Protein AF-A0A0D8IZX6-F1 (afdb_monomer_lite)

Radius of gyration: 17.83 Å; chains: 1; bounding box: 42×40×48 Å

pLDDT: mean 89.77, std 14.69, range [31.45, 98.44]

Organism: NCBI:txid1550024

Foldseek 3Di:
DPPPQDDFDWDQPDPVFSKIKGQSDPPPSQKMWIKTWDDDPLKIFMFIDIGGNVVDDLVRLCVLVVVVVQNHQQSVLCVPFPDHFDADPVGGGPCVDPRSDRPNVVSSVSVCVVCGPPPGTDPPGMGNDSVVSSCVVCVVSVNDPPPPPD

Secondary structure (DSSP, 8-state):
-------PPPEEEETTTTEEEEE--TTT--EEEEEEEEEETTEEEEEEEEEEGGGS-HHHHHHHHHHTT--SHHHHHHHH-SSPPPBPTTS-B-TTSTT----HHHHHHHHHHHHTTTTSEEEEEEESSHHHHHHHHHHHHT--------

Structure (mmCIF, N/CA/C/O backbone):
data_AF-A0A0D8IZX6-F1
#
_entry.id   AF-A0A0D8IZX6-F1
#
loop_
_atom_site.group_PDB
_atom_site.id
_atom_site.type_symbol
_atom_site.label_atom_id
_atom_site.label_alt_id
_atom_site.label_comp_id
_atom_site.label_asym_id
_atom_site.label_entity_id
_atom_site.label_seq_id
_atom_site.pdbx_PDB_ins_code
_atom_site.Cartn_x
_atom_site.Cartn_y
_atom_site.Cartn_z
_atom_site.occupancy
_atom_site.B_iso_or_equiv
_atom_site.auth_seq_id
_atom_site.auth_comp_id
_atom_site.auth_asym_id
_atom_site.auth_atom_id
_atom_site.pdbx_PDB_model_num
ATOM 1 N N . MET A 1 1 ? -19.738 11.572 -18.434 1.00 31.45 1 MET A N 1
ATOM 2 C CA . MET A 1 1 ? -19.284 12.482 -17.363 1.00 31.45 1 MET A CA 1
ATOM 3 C C . MET A 1 1 ? -17.876 12.062 -17.004 1.00 31.45 1 MET A C 1
ATOM 5 O O . MET A 1 1 ? -17.711 10.974 -16.476 1.00 31.45 1 MET A O 1
ATOM 9 N N . SER A 1 2 ? -16.869 12.843 -17.381 1.00 38.44 2 SER A N 1
ATOM 10 C CA . SER A 1 2 ? -15.501 12.636 -16.907 1.00 38.44 2 SER A CA 1
ATOM 11 C C . SER A 1 2 ? -15.431 13.164 -15.478 1.00 38.44 2 SER A C 1
ATOM 13 O O . SER A 1 2 ? -15.569 14.372 -15.278 1.00 38.44 2 SER A O 1
ATOM 15 N N . LEU A 1 3 ? -15.281 12.276 -14.493 1.00 38.75 3 LEU A N 1
ATOM 16 C CA . LEU A 1 3 ? -14.854 12.679 -13.157 1.00 38.75 3 LEU A CA 1
ATOM 17 C C . LEU A 1 3 ? -13.492 13.345 -13.324 1.00 38.75 3 LEU A C 1
ATOM 19 O O . LEU A 1 3 ? -12.503 12.707 -13.675 1.00 38.75 3 LEU A O 1
ATOM 23 N N . GLN A 1 4 ? -13.477 14.662 -13.186 1.00 40.84 4 GLN A N 1
ATOM 24 C CA . GLN A 1 4 ? -12.261 15.445 -13.215 1.00 40.84 4 GLN A CA 1
ATOM 25 C C . GLN A 1 4 ? -11.602 15.227 -11.854 1.00 40.84 4 GLN A C 1
ATOM 27 O O . GLN A 1 4 ? -11.932 15.923 -10.897 1.00 40.84 4 GLN A O 1
ATOM 32 N N . ILE A 1 5 ? -10.761 14.191 -11.767 1.00 49.66 5 ILE A N 1
ATOM 33 C CA . ILE A 1 5 ? -9.961 13.864 -10.583 1.00 49.66 5 ILE A CA 1
ATOM 34 C C . ILE A 1 5 ? -9.087 15.089 -10.319 1.00 49.66 5 ILE A C 1
ATOM 36 O O . ILE A 1 5 ? -8.136 15.366 -11.053 1.00 49.66 5 ILE A O 1
ATOM 40 N N . ARG A 1 6 ? -9.479 15.901 -9.336 1.00 48.56 6 ARG A N 1
ATOM 41 C CA . ARG A 1 6 ? -8.623 16.969 -8.837 1.00 48.56 6 ARG A CA 1
ATOM 42 C C . ARG A 1 6 ? -7.507 16.279 -8.060 1.00 48.56 6 ARG A C 1
ATOM 44 O O . ARG A 1 6 ? -7.768 15.424 -7.229 1.00 48.56 6 ARG A O 1
ATOM 51 N N . SER A 1 7 ? -6.279 16.591 -8.453 1.00 51.81 7 SER A N 1
ATOM 52 C CA . SER A 1 7 ? -5.026 16.004 -7.981 1.00 51.81 7 SER A CA 1
ATOM 53 C C . SER A 1 7 ? -4.982 15.811 -6.462 1.00 51.81 7 SER A C 1
ATOM 55 O O . SER A 1 7 ? -4.723 16.768 -5.733 1.00 51.81 7 SER A O 1
ATOM 57 N N . SER A 1 8 ? -5.139 14.576 -5.994 1.00 72.06 8 SER A N 1
ATOM 58 C CA . SER A 1 8 ? -4.678 14.192 -4.666 1.00 72.06 8 SER A CA 1
ATOM 59 C C . SER A 1 8 ? -3.153 14.125 -4.646 1.00 72.06 8 SER A C 1
ATOM 61 O O . SER A 1 8 ? -2.509 13.726 -5.621 1.00 72.06 8 SER A O 1
ATOM 63 N N . LYS A 1 9 ? -2.571 14.613 -3.549 1.00 88.06 9 LYS A N 1
ATOM 64 C CA . LYS A 1 9 ? -1.122 14.708 -3.364 1.00 88.06 9 LYS A CA 1
ATOM 65 C C . LYS A 1 9 ? -0.520 13.303 -3.255 1.00 88.06 9 LYS A C 1
ATOM 67 O O . LYS A 1 9 ? -1.000 12.501 -2.463 1.00 88.06 9 LYS A O 1
ATOM 72 N N . TRP A 1 10 ? 0.543 13.050 -4.014 1.00 94.38 10 TRP A N 1
ATOM 73 C CA . TRP A 1 10 ? 1.378 11.857 -3.869 1.00 94.38 10 TRP A CA 1
ATOM 74 C C . TRP A 1 10 ? 2.233 11.934 -2.601 1.00 94.38 10 TRP A C 1
ATOM 76 O O . TRP A 1 10 ? 2.820 12.981 -2.303 1.00 94.38 10 TRP A O 1
ATOM 86 N N . ILE A 1 11 ? 2.305 10.823 -1.877 1.00 94.25 11 ILE A N 1
ATOM 87 C CA . ILE A 1 11 ? 3.077 10.639 -0.648 1.00 94.25 11 ILE A CA 1
ATOM 88 C C . ILE A 1 11 ? 4.075 9.510 -0.905 1.00 94.25 11 ILE A C 1
ATOM 90 O O . ILE A 1 11 ? 3.667 8.463 -1.392 1.00 94.25 11 ILE A O 1
ATOM 94 N N . LEU A 1 12 ? 5.355 9.738 -0.602 1.00 95.81 12 LEU A N 1
ATOM 95 C CA . LEU A 1 12 ? 6.380 8.693 -0.550 1.00 95.81 12 LEU A CA 1
ATOM 96 C C . LEU A 1 12 ? 6.223 7.944 0.777 1.00 95.81 12 LEU A C 1
ATOM 98 O O . LEU A 1 12 ? 6.337 8.575 1.830 1.00 95.81 12 LEU A O 1
ATOM 102 N N . THR A 1 13 ? 5.910 6.653 0.722 1.00 94.56 13 THR A N 1
ATOM 103 C CA . THR A 1 13 ? 5.647 5.811 1.903 1.00 94.56 13 THR A CA 1
ATOM 104 C C . THR A 1 13 ? 6.831 4.926 2.256 1.00 94.56 13 THR A C 1
ATOM 106 O O . THR A 1 13 ? 7.080 4.703 3.438 1.00 94.56 13 THR A O 1
ATOM 109 N N . ASP A 1 14 ? 7.614 4.523 1.255 1.00 93.69 14 ASP A N 1
ATOM 110 C CA . ASP A 1 14 ? 8.849 3.765 1.433 1.00 93.69 14 ASP A CA 1
ATOM 111 C C . ASP A 1 14 ? 9.907 4.202 0.405 1.00 93.69 14 ASP A C 1
ATOM 113 O O . ASP A 1 14 ? 9.693 4.124 -0.806 1.00 93.69 14 ASP A O 1
ATOM 117 N N . ASP A 1 15 ? 11.047 4.694 0.889 1.00 93.38 15 ASP A N 1
ATOM 118 C CA . ASP A 1 15 ? 12.154 5.178 0.056 1.00 93.38 15 ASP A CA 1
ATOM 119 C C . ASP A 1 15 ? 12.991 4.029 -0.531 1.00 93.38 15 ASP A C 1
ATOM 121 O O . ASP A 1 15 ? 13.525 4.169 -1.634 1.00 93.38 15 ASP A O 1
ATOM 125 N N . ASP A 1 16 ? 13.036 2.868 0.137 1.00 94.25 16 ASP A N 1
ATOM 126 C CA . ASP A 1 16 ? 13.852 1.716 -0.280 1.00 94.25 16 ASP A CA 1
ATOM 127 C C . ASP A 1 16 ? 13.327 1.080 -1.576 1.00 94.25 16 ASP A C 1
ATOM 129 O O . ASP A 1 16 ? 14.088 0.502 -2.360 1.00 94.25 16 ASP A O 1
ATOM 133 N N . CYS A 1 17 ? 12.023 1.208 -1.822 1.00 95.12 17 CYS A N 1
ATOM 134 C CA . CYS A 1 17 ? 11.374 0.762 -3.049 1.00 95.12 17 CYS A CA 1
ATOM 135 C C . CYS A 1 17 ? 10.698 1.897 -3.832 1.00 95.12 17 CYS A C 1
ATOM 137 O O . CYS A 1 17 ? 9.976 1.624 -4.792 1.00 95.12 17 CYS A O 1
ATOM 139 N N . ALA A 1 18 ? 10.936 3.162 -3.470 1.00 96.56 18 ALA A N 1
ATOM 140 C CA . ALA A 1 18 ? 10.315 4.336 -4.085 1.00 96.56 18 ALA A CA 1
ATOM 141 C C . ALA A 1 18 ? 8.795 4.146 -4.226 1.00 96.56 18 ALA A C 1
ATOM 143 O O . ALA A 1 18 ? 8.224 4.295 -5.316 1.00 96.56 18 ALA A O 1
ATOM 144 N N . GLN A 1 19 ? 8.160 3.742 -3.126 1.00 97.50 19 GLN A N 1
ATOM 145 C CA . GLN A 1 19 ? 6.730 3.523 -3.076 1.00 97.50 19 GLN A CA 1
ATOM 146 C C . GLN A 1 19 ? 6.000 4.844 -2.889 1.00 97.50 19 GLN A C 1
ATOM 148 O O . GLN A 1 19 ? 6.238 5.583 -1.936 1.00 97.50 19 GLN A O 1
ATOM 153 N N . TYR A 1 20 ? 5.074 5.126 -3.798 1.00 97.38 20 TYR A N 1
ATOM 154 C CA . TYR A 1 20 ? 4.228 6.304 -3.725 1.00 97.38 20 TYR A CA 1
ATOM 155 C C . TYR A 1 20 ? 2.767 5.905 -3.709 1.00 97.38 20 TYR A C 1
ATOM 157 O O . TYR A 1 20 ? 2.342 5.075 -4.512 1.00 97.38 20 TYR A O 1
ATOM 165 N N . VAL A 1 21 ? 1.985 6.586 -2.878 1.00 96.38 21 VAL A N 1
ATOM 166 C CA . VAL A 1 21 ? 0.532 6.436 -2.811 1.00 96.38 21 VAL A CA 1
ATOM 167 C C . VAL A 1 21 ? -0.160 7.785 -2.946 1.00 96.38 21 VAL A C 1
ATOM 169 O O . VAL A 1 21 ? 0.336 8.823 -2.499 1.00 96.38 21 VAL A O 1
ATOM 172 N N . ARG A 1 22 ? -1.342 7.782 -3.559 1.00 94.44 22 ARG A N 1
ATOM 173 C CA . ARG A 1 22 ? -2.316 8.867 -3.421 1.00 94.44 22 ARG A CA 1
ATOM 174 C C . ARG A 1 22 ? -3.705 8.305 -3.180 1.00 94.44 22 ARG A C 1
ATOM 176 O O . ARG A 1 22 ? -4.085 7.297 -3.771 1.00 94.44 22 ARG A O 1
ATOM 183 N N . ASN A 1 23 ? -4.491 9.002 -2.368 1.00 93.62 23 ASN A N 1
ATOM 184 C CA . ASN A 1 23 ? -5.901 8.683 -2.172 1.00 93.62 23 ASN A CA 1
ATOM 185 C C . ASN A 1 23 ? -6.747 9.338 -3.275 1.00 93.62 23 ASN A C 1
ATOM 187 O O . ASN A 1 23 ? -6.681 10.547 -3.465 1.00 93.62 23 ASN A O 1
ATOM 191 N N . LEU A 1 24 ? -7.521 8.573 -4.033 1.00 90.94 24 LEU A N 1
ATOM 192 C CA . LEU A 1 24 ? -8.391 9.060 -5.108 1.00 90.94 24 LEU A CA 1
ATOM 193 C C . LEU A 1 24 ? -9.828 9.341 -4.651 1.00 90.94 24 LEU A C 1
ATOM 195 O O . LEU A 1 24 ? -10.616 9.889 -5.425 1.00 90.94 24 LEU A O 1
ATOM 199 N N . ASP A 1 25 ? -10.180 8.960 -3.424 1.00 84.25 25 ASP A N 1
ATOM 200 C CA . ASP A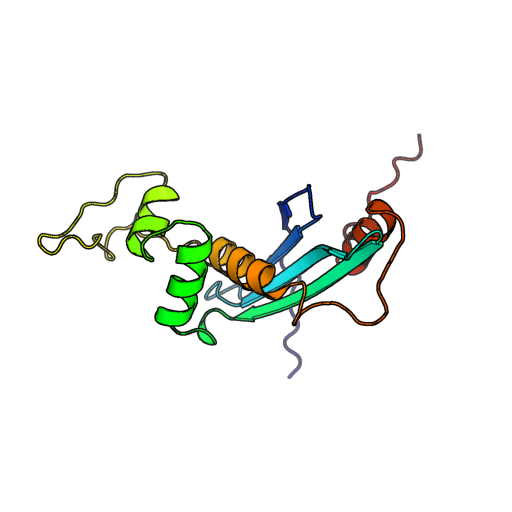 1 25 ? -11.504 9.143 -2.839 1.00 84.25 25 ASP A CA 1
ATOM 201 C C . ASP A 1 25 ? -11.446 10.144 -1.678 1.00 84.25 25 ASP A C 1
ATOM 203 O O . ASP A 1 25 ? -11.258 9.781 -0.520 1.00 84.25 25 ASP A O 1
ATOM 207 N N . GLU A 1 26 ? -11.672 11.423 -1.985 1.00 70.50 26 GLU A N 1
ATOM 208 C CA . GLU A 1 26 ? -11.694 12.506 -0.988 1.00 70.50 26 GLU A CA 1
ATOM 209 C C . GLU A 1 26 ? -12.806 12.356 0.072 1.00 70.50 26 GLU A C 1
ATOM 211 O O . GLU A 1 26 ? -12.788 13.072 1.073 1.00 70.50 26 GLU A O 1
ATOM 216 N N . PHE A 1 27 ? -13.792 11.474 -0.138 1.00 73.12 27 PHE A N 1
ATOM 217 C CA . PHE A 1 27 ? -14.963 11.363 0.733 1.00 73.12 27 PHE A CA 1
ATOM 218 C C . PHE A 1 27 ? -14.900 10.158 1.660 1.00 73.12 27 PHE A C 1
ATOM 220 O O . PHE A 1 27 ? -15.131 10.312 2.858 1.00 73.12 27 PHE A O 1
ATOM 227 N N . LYS A 1 28 ? -14.650 8.960 1.118 1.00 74.31 28 LYS A N 1
ATOM 228 C CA . LYS A 1 28 ? -14.577 7.736 1.932 1.00 74.31 28 LYS A CA 1
ATOM 229 C C . LYS A 1 28 ? -13.150 7.315 2.234 1.00 74.31 28 LYS A C 1
ATOM 231 O O . LYS A 1 28 ? -12.952 6.577 3.187 1.00 74.31 28 LYS A O 1
ATOM 236 N N . GLY A 1 29 ? -12.185 7.768 1.437 1.00 81.88 29 GLY A N 1
ATOM 237 C CA . GLY A 1 29 ? -10.783 7.438 1.626 1.00 81.88 29 GLY A CA 1
ATOM 238 C C . GLY A 1 29 ? -10.418 5.992 1.294 1.00 81.88 29 GLY A C 1
ATOM 239 O O . GLY A 1 29 ? -9.394 5.540 1.780 1.00 81.88 29 GLY A O 1
ATOM 240 N N . ASN A 1 30 ? -11.209 5.279 0.482 1.00 91.69 30 ASN A N 1
ATOM 241 C CA . ASN A 1 30 ? -11.044 3.833 0.260 1.00 91.69 30 ASN A CA 1
ATOM 242 C C . ASN A 1 30 ? -10.433 3.463 -1.099 1.00 91.69 30 ASN A C 1
ATOM 244 O O . ASN A 1 30 ? -10.325 2.277 -1.400 1.00 91.69 30 ASN A O 1
ATOM 248 N N . VAL A 1 31 ? -10.094 4.438 -1.946 1.00 95.12 31 VAL A N 1
ATOM 249 C CA . VAL A 1 31 ? -9.517 4.180 -3.273 1.00 95.12 31 VAL A CA 1
ATOM 250 C C . VAL A 1 31 ? -8.140 4.807 -3.344 1.00 95.12 31 VAL A C 1
ATOM 252 O O . VAL A 1 31 ? -8.001 6.014 -3.175 1.00 95.12 31 VAL A O 1
ATOM 255 N N . PHE A 1 32 ? -7.135 4.000 -3.643 1.00 95.81 32 PHE A N 1
ATOM 256 C CA . PHE A 1 32 ? -5.736 4.392 -3.669 1.00 95.81 32 PHE A CA 1
ATOM 257 C C . PHE A 1 32 ? -5.118 4.056 -5.017 1.00 95.81 32 PHE A C 1
ATOM 259 O O . PHE A 1 32 ? -5.505 3.092 -5.673 1.00 95.81 32 PHE A O 1
ATOM 266 N N . GLU A 1 33 ? -4.148 4.856 -5.430 1.00 97.12 33 GLU A N 1
ATOM 267 C CA . GLU A 1 33 ? -3.263 4.532 -6.542 1.00 97.12 33 GLU A CA 1
ATOM 268 C C . GLU A 1 33 ? -1.845 4.437 -6.011 1.00 97.12 33 GLU A C 1
ATOM 270 O O . GLU A 1 33 ? -1.410 5.342 -5.297 1.00 97.12 33 GLU A O 1
ATOM 275 N N . LEU A 1 34 ? -1.155 3.353 -6.361 1.00 98.00 34 LEU A N 1
ATOM 276 C CA . LEU A 1 34 ? 0.168 3.040 -5.844 1.00 98.00 34 LEU A CA 1
ATOM 277 C C . LEU A 1 34 ? 1.155 2.751 -6.967 1.00 98.00 34 LEU A C 1
ATOM 279 O O . LEU A 1 34 ? 0.815 2.093 -7.952 1.00 98.00 34 LEU A O 1
ATOM 283 N N . TRP A 1 35 ? 2.384 3.216 -6.780 1.00 98.38 35 TRP A N 1
ATOM 284 C CA . TRP A 1 35 ? 3.556 2.873 -7.580 1.00 98.38 35 TRP A CA 1
ATOM 285 C C . TRP A 1 35 ? 4.662 2.366 -6.662 1.00 98.38 35 TRP A C 1
ATOM 287 O O . TRP A 1 35 ? 4.789 2.882 -5.561 1.00 98.38 35 TRP A O 1
ATOM 297 N N . GLN A 1 36 ? 5.479 1.417 -7.117 1.00 98.25 36 GLN A N 1
ATOM 298 C CA . GLN A 1 36 ? 6.752 1.071 -6.467 1.00 98.25 36 GLN A CA 1
ATOM 299 C C . GLN A 1 36 ? 7.755 0.523 -7.484 1.00 98.25 36 GLN A C 1
ATOM 301 O O . GLN A 1 36 ? 7.372 0.031 -8.551 1.00 98.25 36 GLN A O 1
ATOM 306 N N . VAL A 1 37 ? 9.035 0.570 -7.141 1.00 98.19 37 VAL A N 1
ATOM 307 C CA . VAL A 1 37 ? 10.102 -0.188 -7.789 1.00 98.19 37 VAL A CA 1
ATOM 308 C C . VAL A 1 37 ? 10.150 -1.585 -7.182 1.00 98.19 37 VAL A C 1
ATOM 310 O O . VAL A 1 37 ? 10.179 -1.752 -5.970 1.00 98.19 37 VAL A O 1
ATOM 313 N N . CYS A 1 38 ? 10.218 -2.605 -8.031 1.00 97.50 38 CYS A N 1
ATOM 314 C CA . CYS A 1 38 ? 10.376 -3.988 -7.607 1.00 97.50 38 CYS A CA 1
ATOM 315 C C . CYS A 1 38 ? 11.713 -4.547 -8.099 1.00 97.50 38 CYS A C 1
ATOM 317 O O . CYS A 1 38 ? 12.037 -4.448 -9.286 1.00 97.50 38 CYS A O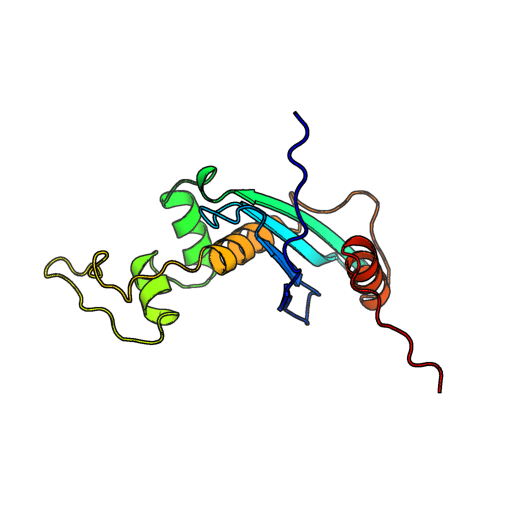 1
ATOM 319 N N . GLY A 1 39 ? 12.462 -5.204 -7.214 1.00 95.50 39 GLY A N 1
ATOM 320 C CA . GLY A 1 39 ? 13.611 -6.016 -7.613 1.00 95.50 39 GLY A CA 1
ATOM 321 C C . GLY A 1 39 ? 13.155 -7.273 -8.360 1.00 95.50 39 GLY A C 1
ATOM 322 O O . GLY A 1 39 ? 12.355 -8.052 -7.846 1.00 95.50 39 GLY A O 1
ATOM 323 N N . VAL A 1 40 ? 13.663 -7.488 -9.574 1.00 92.50 40 VAL A N 1
ATOM 324 C CA . VAL A 1 40 ? 13.367 -8.666 -10.401 1.00 92.50 40 VAL A CA 1
ATOM 325 C C . VAL A 1 40 ? 14.680 -9.256 -10.908 1.00 92.50 40 VAL A C 1
ATOM 327 O O . VAL A 1 40 ? 15.250 -8.777 -11.888 1.00 92.50 40 VAL A O 1
ATOM 330 N N . LEU A 1 41 ? 15.143 -10.331 -10.259 1.00 90.25 41 LEU A N 1
ATOM 331 C CA . LEU A 1 41 ? 16.478 -10.907 -10.481 1.00 90.25 41 LEU A CA 1
ATOM 332 C C . LEU A 1 41 ? 17.568 -9.836 -10.263 1.00 90.25 41 LEU A C 1
ATOM 334 O O . LEU A 1 41 ? 17.617 -9.247 -9.190 1.00 90.25 41 LEU A O 1
ATOM 338 N N . ASP A 1 42 ? 18.397 -9.570 -11.275 1.00 94.44 42 ASP A N 1
ATOM 339 C CA . ASP A 1 42 ? 19.459 -8.553 -11.254 1.00 94.44 42 ASP A CA 1
ATOM 340 C C . ASP A 1 42 ? 19.008 -7.207 -11.868 1.00 94.44 42 ASP A C 1
ATOM 342 O O . ASP A 1 42 ? 19.834 -6.388 -12.270 1.00 94.44 42 ASP A O 1
ATOM 346 N N . MET A 1 43 ? 17.698 -6.997 -12.022 1.00 97.06 43 MET A N 1
ATOM 347 C CA . MET A 1 43 ? 17.102 -5.810 -12.641 1.00 97.06 43 MET A CA 1
ATOM 348 C C . MET A 1 43 ? 16.025 -5.197 -11.741 1.00 97.06 43 MET A C 1
ATOM 350 O O . MET A 1 43 ? 15.600 -5.780 -10.745 1.00 97.06 43 MET A O 1
ATOM 354 N N . PHE A 1 44 ? 15.541 -4.025 -12.138 1.00 98.12 44 PHE A N 1
ATOM 355 C CA . PHE A 1 44 ? 14.498 -3.275 -11.452 1.00 98.12 44 PHE A CA 1
ATOM 356 C C . PHE A 1 44 ? 13.317 -3.067 -12.391 1.00 98.12 44 PHE A C 1
ATOM 358 O O . PHE A 1 44 ? 13.481 -2.541 -13.491 1.00 98.12 44 PHE A O 1
ATOM 365 N N . ALA A 1 45 ? 12.130 -3.486 -11.970 1.00 97.94 45 ALA A N 1
ATOM 366 C CA . ALA A 1 45 ? 10.870 -3.209 -12.646 1.00 97.94 45 ALA A CA 1
ATOM 367 C C . ALA A 1 45 ? 10.060 -2.185 -11.845 1.00 97.94 45 ALA A C 1
ATOM 369 O O . ALA A 1 45 ? 10.437 -1.826 -10.734 1.00 97.94 45 ALA A O 1
ATOM 370 N N . VAL A 1 46 ? 8.939 -1.723 -12.390 1.00 98.25 46 VAL A N 1
ATOM 371 C CA . VAL A 1 46 ? 7.975 -0.909 -11.633 1.00 98.25 46 VAL A CA 1
ATOM 372 C C . VAL A 1 46 ? 6.620 -1.593 -11.614 1.00 98.25 46 VAL A C 1
ATOM 374 O O . VAL A 1 46 ? 6.206 -2.173 -12.623 1.00 98.25 46 VAL A O 1
ATOM 377 N N . ALA A 1 47 ? 5.935 -1.507 -10.482 1.00 98.44 47 ALA A N 1
ATOM 378 C CA . ALA A 1 47 ? 4.558 -1.936 -10.318 1.00 98.44 47 ALA A CA 1
ATOM 379 C C . ALA A 1 47 ? 3.628 -0.724 -10.195 1.00 98.44 47 ALA A C 1
ATOM 381 O O . ALA A 1 47 ? 4.027 0.321 -9.678 1.00 98.44 47 ALA A O 1
ATOM 382 N N . HIS A 1 48 ? 2.396 -0.871 -10.681 1.00 98.38 48 HIS A N 1
ATOM 383 C CA . HIS A 1 48 ? 1.344 0.143 -10.619 1.00 98.38 48 HIS A CA 1
ATOM 384 C C . HIS A 1 48 ? -0.014 -0.514 -10.405 1.00 98.38 48 HIS A C 1
ATOM 386 O O . HIS A 1 48 ? -0.371 -1.432 -11.144 1.00 98.38 48 HIS A O 1
ATOM 392 N N . ALA A 1 49 ? -0.782 -0.027 -9.434 1.00 97.81 49 ALA A N 1
ATOM 393 C CA . ALA A 1 49 ? -2.124 -0.531 -9.172 1.00 97.81 49 ALA A CA 1
ATOM 394 C C . ALA A 1 49 ? -3.079 0.561 -8.685 1.00 97.81 49 ALA A C 1
ATOM 396 O O . ALA A 1 49 ? -2.672 1.575 -8.117 1.00 97.81 49 ALA A O 1
ATOM 397 N N . PHE A 1 50 ? -4.372 0.294 -8.869 1.00 96.44 50 PHE A N 1
ATOM 398 C CA . PHE A 1 50 ? -5.450 0.976 -8.165 1.00 96.44 50 PHE A CA 1
ATOM 399 C C . PHE A 1 50 ? -6.060 -0.013 -7.175 1.00 96.44 50 PHE A C 1
ATOM 401 O O . PHE A 1 50 ? -6.523 -1.077 -7.584 1.00 96.44 50 PHE A O 1
ATOM 408 N N . ILE A 1 51 ? -6.068 0.336 -5.893 1.00 96.62 51 ILE A N 1
ATOM 409 C CA . ILE A 1 51 ? -6.619 -0.486 -4.817 1.00 96.62 51 ILE A CA 1
ATOM 410 C C . ILE A 1 51 ? -7.876 0.199 -4.300 1.00 96.62 51 ILE A C 1
ATOM 412 O O . ILE A 1 51 ? -7.817 1.303 -3.769 1.00 96.62 51 ILE A O 1
ATOM 416 N N . ASN A 1 52 ? -9.023 -0.448 -4.459 1.00 96.00 52 ASN A N 1
ATOM 417 C CA . ASN A 1 52 ? -10.261 -0.048 -3.806 1.00 96.00 52 ASN A CA 1
ATOM 418 C C . ASN A 1 52 ? -10.540 -1.048 -2.687 1.00 96.00 52 ASN A C 1
ATOM 420 O O . ASN A 1 52 ? -10.817 -2.209 -2.964 1.00 96.00 52 ASN A O 1
ATOM 424 N N . ILE A 1 53 ? -10.491 -0.593 -1.436 1.00 95.81 53 ILE A N 1
ATOM 425 C CA . ILE A 1 53 ? -10.669 -1.446 -0.250 1.00 95.81 53 ILE A CA 1
ATOM 426 C C . ILE A 1 53 ? -11.983 -2.232 -0.310 1.00 95.81 53 ILE A C 1
ATOM 428 O O . ILE A 1 53 ? -12.038 -3.376 0.117 1.00 95.81 53 ILE A O 1
ATOM 432 N N . ASN A 1 54 ? -13.036 -1.659 -0.902 1.00 94.88 54 ASN A N 1
ATOM 433 C CA . ASN A 1 54 ? -14.338 -2.325 -0.983 1.00 94.88 54 ASN A CA 1
ATOM 434 C C . ASN A 1 54 ? -14.368 -3.519 -1.958 1.00 94.88 54 ASN A C 1
ATOM 436 O O . ASN A 1 54 ? -15.380 -4.216 -2.008 1.00 94.88 54 ASN A O 1
ATOM 440 N N . ASP A 1 55 ? -13.312 -3.717 -2.752 1.00 95.75 55 ASP A N 1
ATOM 441 C CA . ASP A 1 55 ? -13.179 -4.871 -3.645 1.00 95.75 55 ASP A CA 1
ATOM 442 C C . ASP A 1 55 ? -12.584 -6.095 -2.921 1.00 95.75 55 ASP A C 1
ATOM 444 O O . ASP A 1 55 ? -12.530 -7.170 -3.515 1.00 95.75 55 ASP A O 1
ATOM 448 N N . TYR A 1 56 ? -12.192 -5.942 -1.649 1.00 95.56 56 TYR A N 1
ATOM 449 C CA . TYR A 1 56 ? -11.635 -6.989 -0.795 1.00 95.56 56 TYR A CA 1
ATOM 450 C C . TYR A 1 56 ? -12.598 -7.315 0.348 1.00 95.56 56 TYR A C 1
ATOM 452 O O . TYR A 1 56 ? -13.217 -6.433 0.951 1.00 95.56 56 TYR A O 1
ATOM 460 N N . SER A 1 57 ? -12.735 -8.601 0.646 1.00 96.12 57 SER A N 1
ATOM 461 C CA . SER A 1 57 ? -13.420 -9.083 1.845 1.00 96.12 57 SER A CA 1
ATOM 462 C C . SER A 1 57 ? -12.569 -8.880 3.105 1.00 96.12 57 SER A C 1
ATOM 464 O O . SER A 1 57 ? -11.357 -8.693 3.022 1.00 96.12 57 SER A O 1
ATOM 466 N N . GLU A 1 58 ? -13.201 -8.923 4.285 1.00 92.94 58 GLU A N 1
ATOM 467 C CA . GLU A 1 58 ? -12.481 -8.865 5.571 1.00 92.94 58 GLU A CA 1
ATOM 468 C C . GLU A 1 58 ? -11.473 -10.022 5.678 1.00 92.94 58 GLU A C 1
ATOM 470 O O . GLU A 1 58 ? -10.329 -9.771 6.032 1.00 92.94 58 GLU A O 1
ATOM 475 N N . ASP A 1 59 ? -11.844 -11.231 5.238 1.00 95.44 59 ASP A N 1
ATOM 476 C CA . ASP A 1 59 ? -10.951 -12.400 5.197 1.00 95.44 59 ASP A CA 1
ATOM 477 C C . ASP A 1 59 ? -9.709 -12.159 4.312 1.00 95.44 59 ASP A C 1
ATOM 479 O O . ASP A 1 59 ? -8.594 -12.467 4.716 1.00 95.44 59 ASP A O 1
ATOM 483 N N . GLU A 1 60 ? -9.869 -11.563 3.121 1.00 95.69 60 GLU A N 1
ATOM 484 C CA . GLU A 1 60 ? -8.733 -11.241 2.235 1.00 95.69 60 GLU A CA 1
ATOM 485 C C . GLU A 1 60 ? -7.817 -10.162 2.830 1.00 95.69 60 GLU A C 1
ATOM 487 O O . GLU A 1 60 ? -6.602 -10.199 2.633 1.00 95.69 60 GLU A O 1
ATOM 492 N N . ILE A 1 61 ? -8.388 -9.196 3.556 1.00 96.75 61 ILE A N 1
ATOM 493 C CA . ILE A 1 61 ? -7.612 -8.184 4.277 1.00 96.75 61 ILE A CA 1
ATOM 494 C C . ILE A 1 61 ? -6.848 -8.840 5.432 1.00 96.75 61 ILE A C 1
ATOM 496 O O . ILE A 1 61 ? -5.662 -8.566 5.603 1.00 96.75 61 ILE A O 1
ATOM 500 N N . GLU A 1 62 ? -7.491 -9.717 6.204 1.00 95.81 62 GLU A N 1
ATOM 501 C CA . GLU A 1 62 ? -6.849 -10.434 7.309 1.00 95.81 62 GLU A CA 1
ATOM 502 C C . GLU A 1 62 ? -5.729 -11.365 6.831 1.00 95.81 62 GLU A C 1
ATOM 504 O O . GLU A 1 62 ? -4.658 -11.360 7.435 1.00 95.81 62 GLU A O 1
ATOM 509 N N . ASP A 1 63 ? -5.915 -12.074 5.714 1.00 96.00 63 ASP A N 1
ATOM 510 C CA . ASP A 1 63 ? -4.869 -12.901 5.098 1.00 96.00 63 ASP A CA 1
ATOM 511 C C . ASP A 1 63 ? -3.609 -12.072 4.790 1.00 96.00 63 ASP A C 1
ATOM 513 O O . ASP A 1 63 ? -2.480 -12.521 5.017 1.00 96.00 63 ASP A O 1
ATOM 517 N N . VAL A 1 64 ? -3.786 -10.839 4.300 1.00 96.69 64 VAL A N 1
ATOM 518 C CA . VAL A 1 64 ? -2.666 -9.917 4.074 1.00 96.69 64 VAL A CA 1
ATOM 519 C C . VAL A 1 64 ? -2.058 -9.449 5.388 1.00 96.69 64 VAL A C 1
ATOM 521 O O . VAL A 1 64 ? -0.841 -9.506 5.537 1.00 96.69 64 VAL A O 1
ATOM 524 N N . LEU A 1 65 ? -2.869 -9.057 6.368 1.00 97.19 65 LEU A N 1
ATOM 525 C CA . LEU A 1 65 ? -2.388 -8.661 7.694 1.00 97.19 65 LEU A CA 1
ATOM 526 C C . LEU A 1 65 ? -1.548 -9.769 8.363 1.00 97.19 65 LEU A C 1
ATOM 528 O O . LEU A 1 65 ? -0.503 -9.469 8.949 1.00 97.19 65 LEU A O 1
ATOM 532 N N . HIS A 1 66 ? -1.913 -11.047 8.193 1.00 96.62 66 HIS A N 1
ATOM 533 C CA . HIS A 1 66 ? -1.128 -12.185 8.690 1.00 96.62 66 HIS A CA 1
ATOM 534 C C . HIS A 1 66 ? 0.271 -12.259 8.070 1.00 96.62 66 HIS A C 1
ATOM 536 O O . HIS A 1 66 ? 1.220 -12.612 8.777 1.00 96.62 66 HIS A O 1
ATOM 542 N N . TYR A 1 67 ? 0.448 -11.903 6.790 1.00 95.00 67 TYR A N 1
ATOM 543 C CA . TYR A 1 67 ? 1.786 -11.835 6.178 1.00 95.00 67 TYR A CA 1
ATOM 544 C C . TYR A 1 67 ? 2.687 -10.799 6.858 1.00 95.00 67 TYR A C 1
ATOM 546 O O . TYR A 1 67 ? 3.903 -10.993 6.916 1.00 95.00 67 TYR A O 1
ATOM 554 N N . TYR A 1 68 ? 2.090 -9.755 7.432 1.00 95.50 68 TYR A N 1
ATOM 555 C CA . TYR A 1 68 ? 2.774 -8.704 8.185 1.00 95.50 68 TYR A CA 1
ATOM 556 C C . TYR A 1 68 ? 2.758 -8.949 9.703 1.00 95.50 68 TYR A C 1
ATOM 558 O O . TYR A 1 68 ? 3.135 -8.074 10.473 1.00 95.50 68 TYR A O 1
ATOM 566 N N . SER A 1 69 ? 2.436 -10.173 10.141 1.00 95.94 69 SER A N 1
ATOM 567 C CA . SER A 1 69 ? 2.443 -10.617 11.547 1.00 95.94 69 SER A CA 1
ATOM 568 C C . SER A 1 69 ? 1.365 -10.013 12.456 1.00 95.94 69 SER A C 1
ATOM 570 O O . SER A 1 69 ? 1.440 -10.210 13.667 1.00 95.94 69 SER A O 1
ATOM 572 N N . TYR A 1 70 ? 0.350 -9.358 11.894 1.00 96.50 70 TYR A N 1
ATOM 573 C CA . TYR A 1 70 ? -0.837 -8.933 12.638 1.00 96.50 70 TYR A CA 1
ATOM 574 C C . TYR A 1 70 ? -1.822 -10.087 12.753 1.00 96.50 70 TYR A C 1
ATOM 576 O O . TYR A 1 70 ? -2.102 -10.730 11.750 1.00 96.50 70 TYR A O 1
ATOM 584 N N . GLU A 1 71 ? -2.385 -10.350 13.934 1.00 93.50 71 GLU A N 1
ATOM 585 C CA . GLU A 1 71 ? -3.312 -11.484 14.113 1.00 93.50 71 GLU A CA 1
ATOM 586 C C . GLU A 1 71 ? -4.679 -11.279 13.439 1.00 93.50 71 GLU A C 1
ATOM 588 O O . GLU A 1 71 ? -5.340 -12.254 13.080 1.00 93.50 71 GLU A O 1
ATOM 593 N N . ASN A 1 72 ? -5.141 -10.033 13.342 1.00 93.81 72 ASN A N 1
ATOM 594 C CA . ASN A 1 72 ? -6.421 -9.618 12.759 1.00 93.81 72 ASN A CA 1
ATOM 595 C C . ASN A 1 72 ? -6.481 -8.081 12.686 1.00 93.81 72 ASN A C 1
ATOM 597 O O . ASN A 1 72 ? -5.554 -7.385 13.110 1.00 93.81 72 ASN A O 1
ATOM 601 N N . LEU A 1 73 ? -7.603 -7.539 12.203 1.00 94.88 73 LEU A N 1
ATOM 602 C CA . LEU A 1 73 ? -7.800 -6.092 12.088 1.00 94.88 73 LEU A CA 1
ATOM 603 C C . LEU A 1 73 ? -7.723 -5.349 13.435 1.00 94.88 73 LEU A C 1
ATOM 605 O O . LEU A 1 73 ? -7.224 -4.228 13.490 1.00 94.88 73 LEU A O 1
ATOM 609 N N . ASP A 1 74 ? -8.199 -5.950 14.527 1.00 95.25 74 ASP A N 1
ATOM 610 C CA . ASP A 1 74 ? -8.162 -5.316 15.849 1.00 95.25 74 ASP A CA 1
ATOM 611 C C . ASP A 1 74 ? -6.725 -5.222 16.393 1.00 95.25 74 ASP A C 1
ATOM 613 O O . ASP A 1 74 ? -6.378 -4.237 17.045 1.00 95.25 74 ASP A O 1
ATOM 617 N N . ASP A 1 75 ? -5.892 -6.230 16.133 1.00 95.31 75 ASP A N 1
ATOM 618 C CA . ASP A 1 75 ? -4.467 -6.225 16.478 1.00 95.31 75 ASP A CA 1
ATOM 619 C C . ASP A 1 75 ? -3.710 -5.142 15.699 1.00 95.31 75 ASP A C 1
ATOM 621 O O . ASP A 1 75 ? -3.058 -4.288 16.303 1.00 95.31 75 ASP A O 1
ATOM 625 N N . PHE A 1 76 ? -3.930 -5.090 14.380 1.00 96.50 76 PHE A N 1
ATOM 626 C CA . PHE A 1 76 ? -3.414 -4.030 13.517 1.00 96.50 76 PHE A CA 1
ATOM 627 C C . PHE A 1 76 ? -3.789 -2.642 14.049 1.00 96.50 76 PHE A C 1
ATOM 629 O O . PHE A 1 76 ? -2.904 -1.850 14.367 1.00 96.50 76 PHE A O 1
ATOM 636 N N . VAL A 1 77 ? -5.090 -2.366 14.229 1.00 95.94 77 VAL A N 1
ATOM 637 C CA . VAL A 1 77 ? -5.587 -1.068 14.720 1.00 95.94 77 VAL A CA 1
ATOM 638 C C . VAL A 1 77 ? -4.987 -0.712 16.082 1.00 95.94 77 VAL A C 1
ATOM 640 O O . VAL A 1 77 ? -4.655 0.450 16.319 1.00 95.94 77 VAL A O 1
ATOM 643 N N . GLN A 1 78 ? -4.821 -1.681 16.990 1.00 95.38 78 GLN A N 1
ATOM 644 C CA . GLN A 1 78 ? -4.196 -1.409 18.282 1.00 95.38 78 GLN A CA 1
ATOM 645 C C . GLN A 1 78 ? -2.722 -1.011 18.142 1.00 95.38 78 GLN A C 1
ATOM 647 O O . GLN A 1 78 ? -2.288 -0.109 18.861 1.00 95.38 78 GLN A O 1
ATOM 652 N N . GLU A 1 79 ? -1.954 -1.677 17.281 1.00 94.88 79 GLU A N 1
ATOM 653 C CA . GLU A 1 79 ? -0.519 -1.420 17.134 1.00 94.88 79 GLU A CA 1
ATOM 654 C C . GLU A 1 79 ? -0.237 -0.044 16.525 1.00 94.88 79 GLU A C 1
ATOM 656 O O . GLU A 1 79 ? 0.650 0.673 16.994 1.00 94.88 79 GLU A O 1
ATOM 661 N N . ILE A 1 80 ? -1.025 0.354 15.525 1.00 92.06 80 ILE A N 1
ATOM 662 C CA . ILE A 1 80 ? -0.838 1.635 14.834 1.00 92.06 80 ILE A CA 1
ATOM 663 C C . ILE A 1 80 ? -1.459 2.823 15.579 1.00 92.06 80 ILE A C 1
ATOM 665 O O . ILE A 1 80 ? -1.097 3.977 15.336 1.00 92.06 80 ILE A O 1
ATOM 669 N N . SER A 1 81 ? -2.413 2.568 16.478 1.00 91.81 81 SER A N 1
ATOM 670 C CA . SER A 1 81 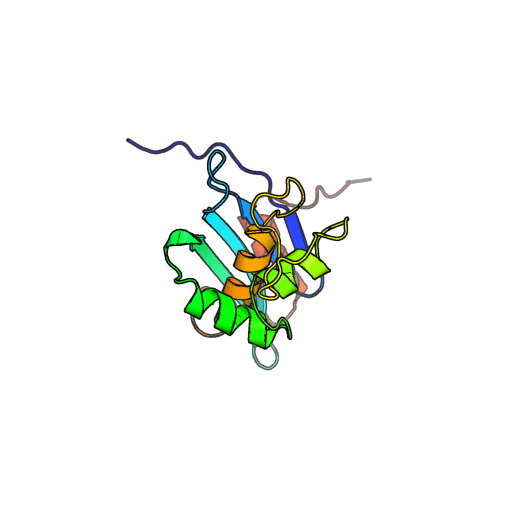? -3.121 3.632 17.180 1.00 91.81 81 SER A CA 1
ATOM 671 C C . SER A 1 81 ? -2.182 4.372 18.145 1.00 91.81 81 SER A C 1
ATOM 673 O O . SER A 1 81 ? -1.490 3.748 18.953 1.00 91.81 81 SER A O 1
ATOM 675 N N . PRO A 1 82 ? -2.220 5.719 18.184 1.00 88.94 82 PRO A N 1
ATOM 676 C CA . PRO A 1 82 ? -1.447 6.500 19.152 1.00 88.94 82 PRO A CA 1
ATOM 677 C C . PRO A 1 82 ? -1.968 6.352 20.592 1.00 88.94 82 PRO A C 1
ATOM 679 O O . PRO A 1 82 ? -1.359 6.873 21.530 1.00 88.94 82 PRO A O 1
ATOM 682 N N . ALA A 1 83 ? -3.114 5.692 20.781 1.00 91.62 83 ALA A N 1
ATOM 683 C CA . ALA A 1 83 ? -3.745 5.478 22.073 1.00 91.62 83 ALA A CA 1
ATOM 684 C C . ALA A 1 83 ? -4.220 4.031 22.244 1.00 91.62 83 ALA A C 1
ATOM 686 O O . ALA A 1 83 ? -4.665 3.369 21.306 1.00 91.62 83 ALA A O 1
ATOM 687 N N . THR A 1 84 ? -4.195 3.549 23.485 1.00 93.38 84 THR A N 1
ATOM 688 C CA . THR A 1 84 ? -4.805 2.264 23.834 1.00 93.38 84 THR A CA 1
ATOM 689 C C . THR A 1 84 ? -6.316 2.319 23.622 1.00 93.38 84 THR A C 1
ATOM 691 O O . THR A 1 84 ? -6.973 3.268 24.058 1.00 93.38 84 THR A O 1
ATOM 694 N N . ILE A 1 85 ? -6.863 1.295 22.970 1.00 95.62 85 ILE A N 1
ATOM 695 C CA . ILE A 1 85 ? -8.298 1.117 22.770 1.00 95.62 85 ILE A CA 1
ATOM 696 C C . ILE A 1 85 ? -8.750 0.032 23.747 1.00 95.62 85 ILE A C 1
ATOM 698 O O . ILE A 1 85 ? -8.098 -0.999 23.905 1.00 95.62 85 ILE A O 1
ATOM 702 N N . GLU A 1 86 ? -9.841 0.277 24.468 1.00 94.75 86 GLU A N 1
ATOM 703 C CA . GLU A 1 86 ? -10.333 -0.701 25.436 1.00 94.75 86 GLU A CA 1
ATOM 704 C C . GLU A 1 86 ? -10.813 -1.972 24.727 1.00 94.75 86 GLU A C 1
ATOM 706 O O . GLU A 1 86 ? -11.434 -1.916 23.664 1.00 94.75 86 GLU A O 1
ATOM 711 N N . ARG A 1 87 ? -10.538 -3.129 25.337 1.00 94.19 87 ARG A N 1
ATOM 712 C CA . ARG A 1 87 ? -11.082 -4.413 24.888 1.00 94.19 87 ARG A CA 1
ATOM 713 C C . ARG A 1 87 ? -12.419 -4.690 25.565 1.00 94.19 87 ARG A C 1
ATOM 715 O O . ARG A 1 87 ? -12.573 -4.500 26.773 1.00 94.19 87 ARG A O 1
ATOM 722 N N . LYS A 1 88 ? -13.373 -5.185 24.781 1.00 94.25 88 LYS A N 1
ATOM 723 C CA . LYS A 1 88 ? -14.654 -5.718 25.244 1.00 94.25 88 LYS A CA 1
ATOM 724 C C . LYS A 1 88 ? -14.447 -7.059 25.953 1.00 94.25 88 LYS A C 1
ATOM 726 O O . LYS A 1 88 ? -13.377 -7.665 25.913 1.00 94.25 88 LYS A O 1
ATOM 731 N N . ALA A 1 89 ? -15.491 -7.533 26.632 1.00 94.06 89 ALA A N 1
ATOM 732 C CA . ALA A 1 89 ? -15.442 -8.778 27.403 1.00 94.06 89 ALA A CA 1
ATOM 733 C C . ALA A 1 89 ? -15.197 -10.037 26.545 1.00 94.06 89 ALA A C 1
ATOM 735 O O . ALA A 1 89 ? -14.753 -11.052 27.075 1.00 94.06 89 ALA A O 1
ATOM 736 N N . ASP A 1 90 ? -15.493 -9.975 25.246 1.00 93.12 90 ASP A N 1
ATOM 737 C CA . ASP A 1 90 ? -15.228 -11.019 24.248 1.00 93.12 90 ASP A CA 1
ATOM 738 C C . ASP A 1 90 ? -13.807 -10.952 23.656 1.00 93.12 90 ASP A C 1
ATOM 740 O O . ASP A 1 90 ? -13.429 -11.828 22.884 1.00 93.12 90 ASP A O 1
ATOM 744 N N . GLY A 1 91 ? -13.003 -9.960 24.053 1.00 90.12 91 GLY A N 1
ATOM 745 C CA . GLY A 1 91 ? -11.613 -9.789 23.637 1.00 90.12 91 GLY A CA 1
ATOM 746 C C . GLY A 1 91 ? -11.410 -8.863 22.436 1.00 90.12 91 GLY A C 1
ATOM 747 O O . GLY A 1 91 ? -10.267 -8.459 22.203 1.00 90.12 91 GLY A O 1
ATOM 748 N N . THR A 1 92 ? -12.469 -8.469 21.719 1.00 94.19 92 THR A N 1
ATOM 749 C CA . THR A 1 92 ? -12.357 -7.527 20.592 1.00 94.19 92 THR A CA 1
ATOM 750 C C . THR A 1 92 ? -12.081 -6.116 21.098 1.00 94.19 92 THR A C 1
ATOM 752 O O . THR A 1 92 ? -12.410 -5.775 22.237 1.00 94.19 92 THR A O 1
ATOM 755 N N . LEU A 1 93 ? -11.520 -5.254 20.259 1.00 95.00 93 LEU A N 1
ATOM 756 C CA . LEU A 1 93 ? -11.459 -3.828 20.557 1.00 95.00 93 LEU A CA 1
ATOM 757 C C . LEU A 1 93 ? -12.859 -3.204 20.566 1.00 95.00 93 LEU A C 1
ATOM 759 O O . LEU A 1 93 ? -13.800 -3.667 19.904 1.00 95.00 93 LEU A O 1
ATOM 763 N N . ASP A 1 94 ? -13.005 -2.107 21.304 1.00 94.81 94 ASP A N 1
ATOM 764 C CA . ASP A 1 94 ? -14.170 -1.253 21.167 1.00 94.81 94 ASP A CA 1
ATOM 765 C C . ASP A 1 94 ? -14.122 -0.454 19.861 1.00 94.81 94 ASP A C 1
ATOM 767 O O . ASP A 1 94 ? -13.597 0.656 19.808 1.00 94.81 94 ASP A O 1
ATOM 771 N N . ARG A 1 95 ? -14.705 -1.032 18.804 1.00 93.31 95 ARG A N 1
ATOM 772 C CA . ARG A 1 95 ? -14.809 -0.416 17.472 1.00 93.31 95 ARG A CA 1
ATOM 773 C C . ARG A 1 95 ? -15.611 0.897 17.432 1.00 93.31 95 ARG A C 1
ATOM 775 O O . ARG A 1 95 ? -15.525 1.618 16.448 1.00 93.31 95 ARG A O 1
ATOM 782 N N . GLU A 1 96 ? -16.363 1.226 18.487 1.00 93.50 96 GLU A N 1
ATOM 783 C CA . GLU A 1 96 ? -17.065 2.516 18.618 1.00 93.50 96 GLU A CA 1
ATOM 784 C C . GLU A 1 96 ? -16.178 3.611 19.240 1.00 93.50 96 GLU A C 1
ATOM 786 O O . GLU A 1 96 ? -16.571 4.779 19.315 1.00 93.50 96 GLU A O 1
ATOM 791 N N . SER A 1 97 ? -14.981 3.248 19.710 1.00 92.75 97 SER A N 1
ATOM 792 C CA . SER A 1 97 ? -14.015 4.196 20.252 1.00 92.75 97 SER A CA 1
ATOM 793 C C . SER A 1 97 ? -13.613 5.216 19.184 1.00 92.75 97 SER A C 1
ATOM 795 O O . SER A 1 97 ? -13.301 4.829 18.058 1.00 92.75 97 SER A O 1
ATOM 797 N N . PRO A 1 98 ? -13.489 6.512 19.527 1.00 91.38 98 PRO A N 1
ATOM 798 C CA . PRO A 1 98 ? -12.960 7.511 18.597 1.00 91.38 98 PRO A CA 1
ATOM 799 C C . PRO A 1 98 ? -11.502 7.244 18.189 1.00 91.38 98 PRO A C 1
ATOM 801 O O . PRO A 1 98 ? -11.024 7.850 17.235 1.00 91.38 98 PRO A O 1
ATOM 804 N N . ASN A 1 99 ? -10.801 6.363 18.910 1.00 91.19 99 ASN A N 1
ATOM 805 C CA . ASN A 1 99 ? -9.436 5.949 18.592 1.00 91.19 99 ASN A CA 1
ATOM 806 C C . ASN A 1 99 ? -9.388 4.695 17.704 1.00 91.19 99 ASN A C 1
ATOM 808 O O . ASN A 1 99 ? -8.305 4.328 17.264 1.00 91.19 99 ASN A O 1
ATOM 812 N N . TYR A 1 100 ? -10.522 4.030 17.439 1.00 93.56 100 TYR A N 1
ATOM 813 C CA . TYR A 1 100 ? -10.576 2.914 16.496 1.00 93.56 100 TYR A CA 1
ATOM 814 C C . TYR A 1 100 ? -10.587 3.467 15.067 1.00 93.56 100 TYR A C 1
ATOM 816 O O . TYR A 1 100 ? -11.634 3.672 14.454 1.00 93.56 100 TYR A O 1
ATOM 824 N N . ILE A 1 101 ? -9.396 3.780 14.566 1.00 91.56 101 ILE A N 1
ATOM 825 C CA . ILE A 1 101 ? -9.179 4.303 13.219 1.00 91.56 101 ILE A CA 1
ATOM 826 C C . ILE A 1 101 ? -8.468 3.220 12.424 1.00 91.56 101 ILE A C 1
ATOM 828 O O . ILE A 1 101 ? -7.394 2.763 12.806 1.00 91.56 101 ILE A O 1
ATOM 832 N N . VAL A 1 102 ? -9.079 2.812 11.316 1.00 92.81 102 VAL A N 1
ATOM 833 C CA . VAL A 1 102 ? -8.445 1.889 10.380 1.00 92.81 102 VAL A CA 1
ATOM 834 C C . VAL A 1 102 ? -7.666 2.703 9.352 1.00 92.81 102 VAL A C 1
ATOM 836 O O . VAL A 1 102 ? -8.261 3.449 8.572 1.00 92.81 102 VAL A O 1
ATOM 839 N N . GLU A 1 103 ? -6.342 2.556 9.341 1.00 93.75 103 GLU A N 1
ATOM 840 C CA . GLU A 1 103 ? -5.470 3.194 8.349 1.00 93.75 103 GLU A CA 1
ATOM 841 C C . GLU A 1 103 ? -5.556 2.457 7.010 1.00 93.75 103 GLU A C 1
ATOM 843 O O . GLU A 1 103 ? -4.709 1.641 6.646 1.00 93.75 103 GLU A O 1
ATOM 848 N N . TRP A 1 104 ? -6.619 2.751 6.257 1.00 94.94 104 TRP A N 1
ATOM 849 C CA . TRP A 1 104 ? -6.889 2.126 4.961 1.00 94.94 104 TRP A CA 1
ATOM 850 C C . TRP A 1 104 ? -5.776 2.323 3.938 1.00 94.94 104 TRP A C 1
ATOM 852 O O . TRP A 1 104 ? -5.606 1.473 3.068 1.00 94.94 104 TRP A O 1
ATOM 862 N N . GLN A 1 105 ? -5.017 3.417 4.037 1.00 95.00 105 GLN A N 1
ATOM 863 C CA . GLN A 1 105 ? -3.870 3.641 3.164 1.00 95.00 105 GLN A CA 1
ATOM 864 C C . GLN A 1 105 ? -2.797 2.577 3.398 1.00 95.00 105 GLN A C 1
ATOM 866 O O . GLN A 1 105 ? -2.374 1.938 2.443 1.00 95.00 105 GLN A O 1
ATOM 871 N N . LEU A 1 106 ? -2.442 2.317 4.659 1.00 95.38 106 LEU A N 1
ATOM 872 C CA . LEU A 1 106 ? -1.435 1.319 5.010 1.00 95.38 106 LEU A CA 1
ATOM 873 C C . LEU A 1 106 ? -1.882 -0.098 4.617 1.00 95.38 106 LEU A C 1
ATOM 875 O O . LEU A 1 106 ? -1.097 -0.874 4.084 1.00 95.38 106 LEU A O 1
ATOM 879 N N . ILE A 1 107 ? -3.169 -0.418 4.781 1.00 96.88 107 ILE A N 1
ATOM 880 C CA . ILE A 1 107 ? -3.722 -1.689 4.282 1.00 96.88 107 ILE A CA 1
ATOM 881 C C . ILE A 1 107 ? -3.628 -1.766 2.748 1.00 96.88 107 ILE A C 1
ATOM 883 O O . ILE A 1 107 ? -3.281 -2.813 2.206 1.00 96.88 107 ILE A O 1
ATOM 887 N N . ALA A 1 108 ? -3.902 -0.674 2.027 1.00 97.06 108 ALA A N 1
ATOM 888 C CA . ALA A 1 108 ? -3.766 -0.641 0.571 1.00 97.06 108 ALA A CA 1
ATOM 889 C C . ALA A 1 108 ? -2.312 -0.820 0.105 1.00 97.06 108 ALA A C 1
ATOM 891 O O . ALA A 1 108 ? -2.087 -1.473 -0.914 1.00 97.06 108 ALA A O 1
ATOM 892 N N . GLU A 1 109 ? -1.348 -0.272 0.847 1.00 96.50 109 GLU A N 1
ATOM 893 C CA . GLU A 1 109 ? 0.091 -0.477 0.640 1.00 96.50 109 GLU A CA 1
ATOM 894 C C . GLU A 1 109 ? 0.453 -1.965 0.786 1.00 96.50 109 GLU A C 1
ATOM 896 O O . GLU A 1 109 ? 0.984 -2.556 -0.155 1.00 96.50 109 GLU A O 1
ATOM 901 N N . MET A 1 110 ? 0.036 -2.617 1.878 1.00 96.62 110 MET A N 1
ATOM 902 C CA . MET A 1 110 ? 0.271 -4.053 2.112 1.00 96.62 110 MET A CA 1
ATOM 903 C C . MET A 1 110 ? -0.385 -4.951 1.046 1.00 96.62 110 MET A C 1
ATOM 905 O O . MET A 1 110 ? 0.233 -5.902 0.553 1.00 96.62 110 MET A O 1
ATOM 909 N N . LEU A 1 111 ? -1.629 -4.644 0.651 1.00 97.12 111 LEU A N 1
ATOM 910 C CA . LEU A 1 111 ? -2.332 -5.344 -0.433 1.00 97.12 111 LEU A CA 1
ATOM 911 C C . LEU A 1 111 ? -1.562 -5.211 -1.751 1.00 97.12 111 LEU A C 1
ATOM 913 O O . LEU A 1 111 ? -1.356 -6.190 -2.464 1.00 97.12 111 LEU A O 1
ATOM 917 N N . PHE A 1 112 ? -1.110 -4.002 -2.078 1.00 97.44 112 PHE A N 1
ATOM 918 C CA . PHE A 1 112 ? -0.344 -3.745 -3.289 1.00 97.44 112 PHE A CA 1
ATOM 919 C C . PHE A 1 112 ? 1.003 -4.475 -3.293 1.00 97.44 112 PHE A C 1
ATOM 921 O O . PHE A 1 112 ? 1.327 -5.137 -4.281 1.00 97.44 112 PHE A O 1
ATOM 928 N N . GLU A 1 113 ? 1.768 -4.385 -2.205 1.00 94.56 113 GLU A N 1
ATOM 929 C CA . GLU A 1 113 ? 3.078 -5.024 -2.052 1.00 94.56 113 GLU A CA 1
ATOM 930 C C . GLU A 1 113 ? 3.008 -6.537 -2.200 1.00 94.56 113 GLU A C 1
ATOM 932 O O . GLU A 1 113 ? 3.791 -7.125 -2.953 1.00 94.56 113 GLU A O 1
ATOM 937 N N . THR A 1 114 ? 2.018 -7.159 -1.557 1.00 93.94 114 THR A N 1
ATOM 938 C CA . THR A 1 114 ? 1.815 -8.609 -1.619 1.00 93.94 114 THR A CA 1
ATOM 939 C C . THR A 1 114 ? 1.609 -9.085 -3.055 1.00 93.94 114 THR A C 1
ATOM 941 O O . THR A 1 114 ? 1.957 -10.218 -3.374 1.00 93.94 114 THR A O 1
ATOM 944 N N . GLU A 1 115 ? 1.091 -8.236 -3.949 1.00 92.69 115 GLU A N 1
ATOM 945 C CA . GLU A 1 115 ? 0.771 -8.589 -5.335 1.00 92.69 115 GLU A CA 1
ATOM 946 C C . GLU A 1 115 ? 1.704 -7.980 -6.400 1.00 92.69 115 GLU A C 1
ATOM 948 O O . GLU A 1 115 ? 1.594 -8.298 -7.596 1.00 92.69 115 GLU A O 1
ATOM 953 N N . ALA A 1 116 ? 2.643 -7.126 -5.985 1.00 92.94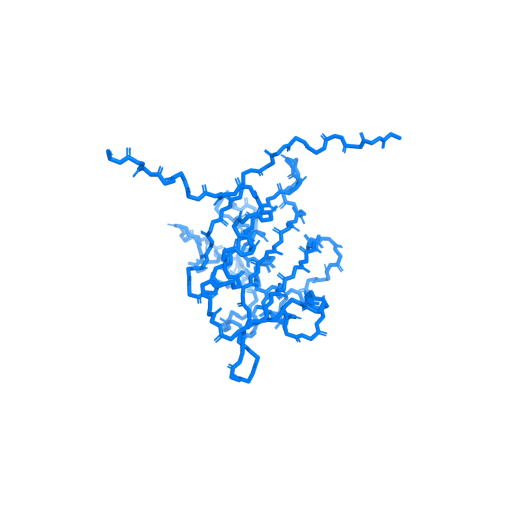 116 ALA A N 1
ATOM 954 C CA . ALA A 1 116 ? 3.397 -6.238 -6.866 1.00 92.94 116 ALA A CA 1
ATOM 955 C C . ALA A 1 116 ? 4.137 -6.984 -7.990 1.00 92.94 116 ALA A C 1
ATOM 957 O O . ALA A 1 116 ? 4.036 -6.624 -9.166 1.00 92.94 116 ALA A O 1
ATOM 958 N N . LEU A 1 117 ? 4.826 -8.076 -7.642 1.00 89.81 117 LEU A N 1
ATOM 959 C CA . LEU A 1 117 ? 5.693 -8.824 -8.558 1.00 89.81 117 LEU A CA 1
ATOM 960 C C . LEU A 1 117 ? 4.956 -9.696 -9.584 1.00 89.81 117 LEU A C 1
ATOM 962 O O . LEU A 1 117 ? 5.562 -10.074 -10.587 1.00 89.81 117 LEU A O 1
ATOM 966 N N . TYR A 1 118 ? 3.689 -10.051 -9.358 1.00 88.00 118 TYR A N 1
ATOM 967 C CA . TYR A 1 118 ? 2.990 -11.022 -10.214 1.00 88.00 118 TYR A CA 1
ATOM 968 C C . TYR A 1 118 ? 1.706 -10.502 -10.860 1.00 88.00 118 TYR A C 1
ATOM 970 O O . TYR A 1 118 ? 1.287 -11.066 -11.873 1.00 88.00 118 TYR A O 1
ATOM 978 N N . ARG A 1 119 ? 1.090 -9.440 -10.330 1.00 90.75 119 ARG A N 1
ATOM 979 C CA . ARG A 1 119 ? -0.114 -8.827 -10.921 1.00 90.75 119 ARG A CA 1
ATOM 980 C C . ARG A 1 119 ? 0.104 -7.414 -11.435 1.00 90.75 119 ARG A C 1
ATOM 982 O O . ARG A 1 119 ? -0.498 -7.061 -12.446 1.00 90.75 119 ARG A O 1
ATOM 989 N N . HIS A 1 120 ? 0.969 -6.641 -10.783 1.00 95.50 120 HIS A N 1
ATOM 990 C CA . HIS A 1 120 ? 0.987 -5.185 -10.966 1.00 95.50 120 HIS A CA 1
ATOM 991 C C . HIS A 1 120 ? 2.200 -4.655 -11.730 1.00 95.50 120 HIS A C 1
ATOM 993 O O . HIS A 1 120 ? 2.285 -3.452 -11.965 1.00 95.50 120 HIS A O 1
ATOM 999 N N . LEU A 1 121 ? 3.124 -5.521 -12.162 1.00 97.06 121 LEU A N 1
ATOM 1000 C CA . LEU A 1 121 ? 4.265 -5.109 -12.984 1.00 97.06 121 LEU A CA 1
ATOM 1001 C C . LEU A 1 121 ? 3.815 -4.415 -14.274 1.00 97.06 121 LEU A C 1
ATOM 1003 O O . LEU A 1 121 ? 3.018 -4.948 -15.050 1.00 97.06 121 LEU A O 1
ATOM 1007 N N . VAL A 1 122 ? 4.408 -3.256 -14.559 1.00 97.44 122 VAL A N 1
ATOM 1008 C CA . VAL A 1 122 ? 4.138 -2.507 -15.785 1.00 97.44 122 VAL A CA 1
ATOM 1009 C C . VAL A 1 122 ? 4.922 -3.126 -16.953 1.00 97.44 122 VAL A C 1
ATOM 1011 O O . VAL A 1 122 ? 6.159 -3.137 -16.938 1.00 97.44 122 VAL A O 1
ATOM 1014 N N . PRO A 1 123 ? 4.251 -3.624 -18.011 1.00 95.56 123 PRO A N 1
ATOM 1015 C CA . PRO A 1 123 ? 4.928 -4.332 -19.092 1.00 95.56 123 PRO A CA 1
ATOM 1016 C C . PRO A 1 123 ? 5.996 -3.487 -19.797 1.00 95.56 123 PRO A C 1
ATOM 1018 O O . PRO A 1 123 ? 5.749 -2.361 -20.231 1.00 95.56 123 PRO A O 1
ATOM 1021 N N . GLY A 1 124 ? 7.191 -4.061 -19.954 1.00 95.25 124 GLY A N 1
ATOM 1022 C CA . GLY A 1 124 ? 8.311 -3.426 -20.656 1.00 95.25 124 GLY A CA 1
ATOM 1023 C C . GLY A 1 124 ? 8.992 -2.286 -19.890 1.00 95.25 124 GLY A C 1
ATOM 1024 O O . GLY A 1 124 ? 9.780 -1.551 -20.483 1.00 95.25 124 GLY A O 1
ATOM 1025 N N . LYS A 1 125 ? 8.694 -2.118 -18.598 1.00 97.12 125 LYS A N 1
ATOM 1026 C CA . LYS A 1 125 ? 9.311 -1.118 -17.721 1.00 97.12 125 LYS A CA 1
ATOM 1027 C C . LYS A 1 125 ? 10.301 -1.791 -16.781 1.00 97.12 125 LYS A C 1
ATOM 1029 O O . LYS A 1 125 ? 9.964 -2.122 -15.650 1.00 97.12 125 LYS A O 1
ATOM 1034 N N . ILE A 1 126 ? 11.493 -2.055 -17.314 1.00 97.12 126 ILE A N 1
ATOM 1035 C CA . ILE A 1 126 ? 12.588 -2.750 -16.633 1.00 97.12 126 ILE A CA 1
ATOM 1036 C C . ILE A 1 126 ? 13.898 -2.004 -16.912 1.00 97.12 126 ILE A C 1
ATOM 1038 O O . ILE A 1 126 ? 14.139 -1.581 -18.045 1.00 97.12 126 ILE A O 1
ATOM 1042 N N . TRP A 1 127 ? 14.742 -1.871 -15.893 1.00 98.00 127 TRP A N 1
ATOM 1043 C CA . TRP A 1 127 ? 16.019 -1.166 -15.925 1.00 98.00 127 TRP A CA 1
ATOM 1044 C C . TRP A 1 127 ? 17.102 -1.941 -15.175 1.00 98.00 127 TRP A C 1
ATOM 1046 O O . TRP A 1 127 ? 16.813 -2.767 -14.316 1.00 98.00 127 TRP A O 1
ATOM 1056 N N . ASN A 1 128 ? 18.363 -1.639 -15.479 1.00 97.44 128 ASN A N 1
ATOM 1057 C CA . ASN A 1 128 ? 19.511 -2.234 -14.785 1.00 97.44 128 ASN A CA 1
ATOM 1058 C C . ASN A 1 128 ? 19.880 -1.496 -13.488 1.00 97.44 128 ASN A C 1
ATOM 1060 O O . ASN A 1 128 ? 20.664 -2.009 -12.701 1.00 97.44 128 ASN A O 1
ATOM 1064 N N . GLU A 1 129 ? 19.352 -0.290 -13.275 1.00 97.69 129 GLU A N 1
ATOM 1065 C CA . GLU A 1 129 ? 19.669 0.548 -12.117 1.00 97.69 129 GLU A CA 1
ATOM 1066 C C . GLU A 1 129 ? 18.376 1.013 -11.456 1.00 97.69 129 GLU A C 1
ATOM 1068 O O . GLU A 1 129 ? 17.444 1.442 -12.145 1.00 97.69 129 GLU A O 1
ATOM 1073 N N . TYR A 1 130 ? 18.355 0.954 -10.124 1.00 97.38 130 TYR A N 1
ATOM 1074 C CA . TYR A 1 130 ? 17.234 1.378 -9.292 1.00 97.38 130 TYR A CA 1
ATOM 1075 C C . TYR A 1 130 ? 16.788 2.807 -9.620 1.00 97.38 130 TYR A C 1
ATOM 1077 O O . TYR A 1 130 ? 15.616 3.038 -9.911 1.00 97.38 130 TYR A O 1
ATOM 1085 N N . GLU A 1 131 ? 17.738 3.744 -9.695 1.00 97.12 131 GLU A N 1
ATOM 1086 C CA . GLU A 1 131 ? 17.434 5.160 -9.923 1.00 97.12 131 GLU A CA 1
ATOM 1087 C C . GLU A 1 131 ? 16.723 5.431 -11.246 1.00 97.12 131 GLU A C 1
ATOM 1089 O O . GLU A 1 131 ? 15.908 6.345 -11.333 1.00 97.12 131 GLU A O 1
ATOM 1094 N N . MET A 1 132 ? 16.959 4.623 -12.282 1.00 97.44 132 MET A N 1
ATOM 1095 C CA . MET A 1 132 ? 16.232 4.779 -13.542 1.00 97.44 132 MET A CA 1
ATOM 1096 C C . MET A 1 132 ? 14.758 4.369 -13.412 1.00 97.44 132 MET A C 1
ATOM 1098 O O . MET A 1 132 ? 13.886 5.016 -14.000 1.00 97.44 132 MET A O 1
ATOM 1102 N N . ALA A 1 133 ? 14.474 3.312 -12.645 1.00 97.75 133 ALA A N 1
ATOM 1103 C CA . ALA A 1 133 ? 13.113 2.869 -12.356 1.00 97.75 133 ALA A CA 1
ATOM 1104 C C . ALA A 1 133 ? 12.395 3.869 -11.432 1.00 97.75 133 ALA A C 1
ATOM 1106 O O . ALA A 1 133 ? 11.269 4.280 -11.721 1.00 97.75 133 ALA A O 1
ATOM 1107 N N . ALA A 1 134 ? 13.074 4.340 -10.384 1.00 97.69 134 ALA A N 1
ATOM 1108 C CA . ALA A 1 134 ? 12.542 5.332 -9.455 1.00 97.69 134 ALA A CA 1
ATOM 1109 C C . ALA A 1 134 ? 12.282 6.685 -10.148 1.00 97.69 134 ALA A C 1
ATOM 1111 O O . ALA A 1 134 ? 11.201 7.262 -10.014 1.00 97.69 134 ALA A O 1
ATOM 1112 N N . ALA A 1 135 ? 13.210 7.158 -10.990 1.00 96.69 135 ALA A N 1
ATOM 1113 C CA . ALA A 1 135 ? 13.025 8.370 -11.789 1.00 96.69 135 ALA A CA 1
ATOM 1114 C C . ALA A 1 135 ? 11.850 8.252 -12.772 1.00 96.69 135 ALA A C 1
ATOM 1116 O O . ALA A 1 135 ? 11.138 9.232 -13.008 1.00 96.69 135 ALA A O 1
ATOM 1117 N N . TYR A 1 136 ? 11.606 7.060 -13.331 1.00 97.38 136 TYR A N 1
ATOM 1118 C CA . TYR A 1 136 ? 10.421 6.819 -14.152 1.00 97.38 136 TYR A CA 1
ATOM 1119 C C . TYR A 1 136 ? 9.128 7.021 -13.353 1.00 97.38 136 TYR A C 1
ATOM 1121 O O . TYR A 1 136 ? 8.211 7.672 -13.861 1.00 97.38 136 TYR A O 1
ATOM 1129 N N . ILE A 1 137 ? 9.054 6.513 -12.118 1.00 97.50 137 ILE A N 1
ATOM 1130 C CA . ILE A 1 137 ? 7.894 6.730 -11.243 1.00 97.50 137 ILE A CA 1
ATOM 1131 C C . ILE A 1 137 ? 7.739 8.221 -10.948 1.00 97.50 137 ILE A C 1
ATOM 1133 O O . ILE A 1 137 ? 6.697 8.776 -11.292 1.00 97.50 137 ILE A O 1
ATOM 1137 N N . ARG A 1 138 ? 8.782 8.886 -10.426 1.00 96.12 138 ARG A N 1
ATOM 1138 C CA . ARG A 1 138 ? 8.782 10.327 -10.097 1.00 96.12 138 ARG A CA 1
ATOM 1139 C C . ARG A 1 138 ? 8.277 11.187 -11.255 1.00 96.12 138 ARG A C 1
ATOM 1141 O O . ARG A 1 138 ? 7.366 11.998 -11.090 1.00 96.12 138 ARG A O 1
ATOM 1148 N N . LYS A 1 139 ? 8.787 10.935 -12.463 1.00 95.19 139 LYS A N 1
ATOM 1149 C CA . LYS A 1 139 ? 8.326 11.597 -13.689 1.00 95.19 139 LYS A CA 1
ATOM 1150 C C . LYS A 1 139 ? 6.857 11.310 -14.004 1.00 95.19 139 LYS A C 1
ATOM 1152 O O . LYS A 1 139 ? 6.121 12.212 -14.397 1.00 95.19 139 LYS A O 1
ATOM 1157 N N . THR A 1 140 ? 6.424 10.060 -13.855 1.00 95.06 140 THR A N 1
ATOM 1158 C CA . THR A 1 140 ? 5.044 9.633 -14.144 1.00 95.06 140 THR A CA 1
ATOM 1159 C C . THR A 1 140 ? 4.040 10.289 -13.199 1.00 95.06 140 THR A C 1
ATOM 1161 O O . THR A 1 140 ? 2.960 10.691 -13.633 1.00 95.06 140 THR A O 1
ATOM 1164 N N . ILE A 1 141 ? 4.405 10.445 -11.927 1.00 93.88 141 ILE A N 1
ATOM 1165 C CA . ILE A 1 141 ? 3.544 11.035 -10.898 1.00 93.88 141 ILE A CA 1
ATOM 1166 C C . ILE A 1 141 ? 3.651 12.567 -10.813 1.00 93.88 141 ILE A C 1
ATOM 1168 O O . ILE A 1 141 ? 2.908 13.188 -10.054 1.00 93.88 141 I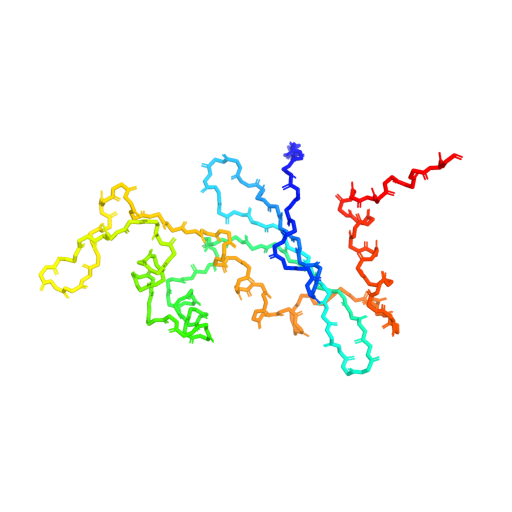LE A O 1
ATOM 1172 N N . GLY A 1 142 ? 4.531 13.184 -11.612 1.00 89.25 142 GLY A N 1
ATOM 1173 C CA . GLY A 1 142 ? 4.729 14.634 -11.651 1.00 89.25 142 GLY A CA 1
ATOM 1174 C C . GLY A 1 142 ? 5.506 15.193 -10.454 1.00 89.25 142 GLY A C 1
ATOM 1175 O O . GLY A 1 142 ? 5.272 16.336 -10.072 1.00 89.25 142 GLY A O 1
ATOM 1176 N N . GLN A 1 143 ? 6.398 14.396 -9.860 1.00 81.25 143 GLN A N 1
ATOM 1177 C CA . GLN A 1 143 ? 7.319 14.782 -8.783 1.00 81.25 143 GLN A CA 1
ATOM 1178 C C . GLN A 1 143 ? 8.771 14.820 -9.287 1.00 81.25 143 GLN A C 1
ATOM 1180 O O . GLN A 1 143 ? 9.651 14.174 -8.722 1.00 81.25 143 GLN A O 1
ATOM 1185 N N . GLU A 1 144 ? 9.029 15.526 -10.392 1.00 73.50 144 GLU A N 1
ATOM 1186 C CA 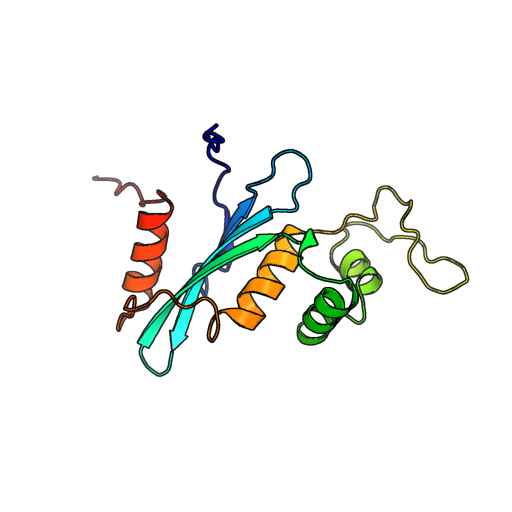. GLU A 1 144 ? 10.414 15.774 -10.813 1.00 73.50 144 GLU A CA 1
ATOM 1187 C C . GLU A 1 144 ? 11.114 16.630 -9.744 1.00 73.50 144 GLU A C 1
ATOM 1189 O O . GLU A 1 144 ? 10.546 17.613 -9.266 1.00 73.50 144 GLU A O 1
ATOM 1194 N N . GLU A 1 145 ? 12.327 16.238 -9.345 1.00 59.34 145 GLU A N 1
ATOM 1195 C CA . GLU A 1 145 ? 13.194 17.104 -8.547 1.00 59.34 145 GLU A CA 1
ATOM 1196 C C . GLU A 1 145 ? 13.483 18.350 -9.391 1.00 59.34 145 GLU A C 1
ATOM 1198 O O . GLU A 1 145 ? 14.002 18.247 -10.507 1.00 59.34 145 GLU A O 1
ATOM 1203 N N . GLU A 1 146 ? 13.095 19.531 -8.901 1.00 52.34 146 GLU A N 1
ATOM 1204 C CA . GLU A 1 146 ? 13.597 20.777 -9.468 1.00 52.34 146 GLU A CA 1
ATOM 1205 C C . GLU A 1 146 ? 15.114 20.745 -9.274 1.00 52.34 146 GLU A C 1
ATOM 1207 O O . GLU A 1 146 ? 15.601 20.829 -8.149 1.00 52.34 146 GLU A O 1
ATOM 1212 N N . ASN A 1 147 ? 15.866 20.564 -10.362 1.00 46.38 147 ASN A N 1
ATOM 1213 C CA . ASN A 1 147 ? 17.297 20.819 -10.332 1.00 46.38 147 ASN A CA 1
ATOM 1214 C C . ASN A 1 147 ? 17.459 22.288 -9.921 1.00 46.38 147 ASN A C 1
ATOM 1216 O O . ASN A 1 147 ? 17.168 23.181 -10.720 1.00 46.38 147 ASN A O 1
ATOM 1220 N N . GLU A 1 148 ? 17.879 22.539 -8.681 1.00 44.59 148 GLU A N 1
ATOM 1221 C CA . GLU A 1 148 ? 18.424 23.832 -8.285 1.00 44.59 148 GLU A CA 1
ATOM 1222 C C . GLU A 1 148 ? 19.675 24.054 -9.149 1.00 44.59 148 GLU A C 1
ATOM 1224 O O . GLU A 1 148 ? 20.753 23.526 -8.882 1.00 44.59 148 GLU A O 1
ATOM 1229 N N . GLU A 1 149 ? 19.504 24.750 -10.275 1.00 43.78 149 GLU A N 1
ATOM 1230 C CA . GLU A 1 149 ? 20.619 25.332 -11.012 1.00 43.78 149 GLU A CA 1
ATOM 1231 C C . GLU A 1 149 ? 21.191 26.470 -10.150 1.00 43.78 149 GLU A C 1
ATOM 1233 O O . GLU A 1 149 ? 20.558 27.520 -10.010 1.00 43.78 149 GLU A O 1
ATOM 1238 N N . ASP A 1 150 ? 22.360 26.217 -9.548 1.00 42.22 150 ASP A N 1
ATOM 1239 C CA . ASP A 1 150 ? 23.229 27.199 -8.873 1.00 42.22 150 ASP A CA 1
ATOM 1240 C C . ASP A 1 150 ? 23.611 28.397 -9.772 1.00 42.22 150 ASP A C 1
ATOM 1242 O O . ASP A 1 150 ? 24.006 28.182 -10.947 1.00 42.22 150 ASP A O 1
#

Sequence (150 aa):
MSLQIRSSKWILTDDDCAQYVRNLDEFKGNVFELWQVCGVLDMFAVAHAFININDYSEDEIEDVLHYYSYENLDDFVQEISPATIERKADGTLDRESPNYIVEWQLIAEMLFETEALYRHLVPGKIWNEYEMAAAYIRKTIGQEEENEED